Protein AF-A0A8T3ND14-F1 (afdb_monomer)

Mean predicted aligned error: 13.84 Å

Solvent-accessible surface area (backbone atoms only — not comparable to full-atom values): 7786 Å² total; per-residue (Å²): 131,86,72,53,65,70,57,49,50,49,55,52,54,54,51,25,57,76,66,66,59,69,59,64,81,41,97,80,26,60,64,58,50,44,57,54,48,44,54,46,32,64,72,70,47,89,50,68,65,59,41,55,49,40,53,53,40,44,63,54,47,54,65,45,91,76,46,54,72,75,54,36,52,51,35,52,49,52,42,50,48,60,64,49,51,78,71,48,80,89,78,80,77,88,78,84,80,80,83,81,83,81,83,86,84,80,89,80,90,81,90,79,89,85,88,82,87,89,82,134

Sequence (120 aa):
MADSPIENARKILAAERRQGCQDRVVVGGLDKFLVNWRGRVAAEAEDPAALVLAERVVATLEDYAEAPPDDRGRRLDEALAMLDETRVPVGGAASARAPVGAASASVGAGLVSTRGRVGT

Nearest PDB structures (foldseek):
  6ps7-assembly1_A  TM=4.908E-01  e=6.469E+00  Homo sapiens
  4u9e-assembly1_A  TM=5.073E-01  e=8.951E+00  Escherichia coli
  6aqf-assembly1_A  TM=4.989E-01  e=8.033E+00  Homo sapiens
  4hgm-assembly1_B  TM=3.945E-01  e=6.469E+00  Homo sapiens

Secondary structure (DSSP, 8-state):
-PPPHHHHHHHHHHHHHHTTS-S-SSTT-HHHHHHHHHHHHHHH---HHHHHHHHHHHHHTTTTTTS-HHHHHHHHHHHHHHHHHTTS------------PPP-----------------

Structure (mmCIF, N/CA/C/O backbone):
data_AF-A0A8T3ND14-F1
#
_entry.id   AF-A0A8T3ND14-F1
#
loop_
_atom_site.group_PDB
_atom_site.id
_atom_site.type_symbol
_atom_site.label_atom_id
_atom_site.label_alt_id
_atom_site.label_comp_id
_atom_site.label_asym_id
_atom_site.label_entity_id
_atom_site.label_seq_id
_atom_site.pdbx_PDB_ins_code
_atom_site.Cartn_x
_atom_site.Cartn_y
_atom_site.Cartn_z
_atom_site.occupancy
_atom_site.B_iso_or_equiv
_atom_site.auth_seq_id
_atom_site.auth_comp_id
_atom_site.auth_asym_id
_atom_site.auth_atom_id
_atom_site.pdbx_PDB_model_num
ATOM 1 N N . MET A 1 1 ? 21.499 -9.568 5.268 1.00 41.22 1 MET A N 1
ATOM 2 C CA . MET A 1 1 ? 20.785 -9.758 3.991 1.00 41.22 1 MET A CA 1
ATOM 3 C C . MET A 1 1 ? 19.818 -8.600 3.884 1.00 41.22 1 MET A C 1
ATOM 5 O O . MET A 1 1 ? 19.093 -8.385 4.846 1.00 41.22 1 MET A O 1
ATOM 9 N N . ALA A 1 2 ? 19.920 -7.772 2.846 1.00 58.22 2 ALA A N 1
ATOM 10 C CA . ALA A 1 2 ? 18.957 -6.695 2.651 1.00 58.22 2 ALA A CA 1
ATOM 11 C C . ALA A 1 2 ? 17.631 -7.346 2.243 1.00 58.22 2 ALA A C 1
ATOM 13 O O . ALA A 1 2 ? 17.604 -8.086 1.264 1.00 58.22 2 ALA A O 1
ATOM 14 N N . ASP A 1 3 ? 16.580 -7.154 3.038 1.00 71.56 3 ASP A N 1
ATOM 15 C CA . ASP A 1 3 ? 15.231 -7.558 2.649 1.00 71.56 3 ASP A CA 1
ATOM 16 C C . ASP A 1 3 ? 14.855 -6.845 1.348 1.00 71.56 3 ASP A C 1
ATOM 18 O O . ASP A 1 3 ? 15.046 -5.630 1.229 1.00 71.56 3 ASP A O 1
ATOM 22 N N . SER A 1 4 ? 14.294 -7.590 0.395 1.00 85.00 4 SER A N 1
ATOM 23 C CA . SER A 1 4 ? 13.751 -6.997 -0.828 1.00 85.00 4 SER A CA 1
ATOM 24 C C . SER A 1 4 ? 12.691 -5.952 -0.462 1.00 85.00 4 SER A C 1
ATOM 26 O O . SER A 1 4 ? 11.974 -6.134 0.532 1.00 85.00 4 SER A O 1
ATOM 28 N N . PRO A 1 5 ? 12.510 -4.879 -1.254 1.00 85.62 5 PRO A N 1
ATOM 29 C CA . PRO A 1 5 ? 11.518 -3.855 -0.938 1.00 85.62 5 PRO A CA 1
ATOM 30 C C . PRO A 1 5 ? 10.119 -4.463 -0.735 1.00 85.62 5 PRO A C 1
ATOM 32 O O . PRO A 1 5 ? 9.411 -4.062 0.188 1.00 85.62 5 PRO A O 1
ATOM 35 N N . ILE A 1 6 ? 9.751 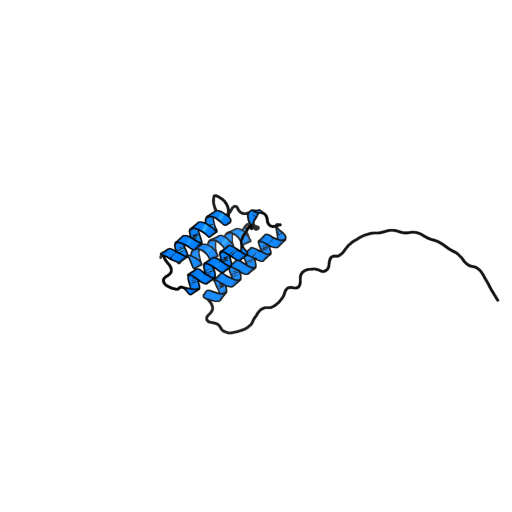-5.490 -1.508 1.00 86.44 6 ILE A N 1
ATOM 36 C CA . ILE A 1 6 ? 8.488 -6.237 -1.369 1.00 86.44 6 ILE A CA 1
ATOM 37 C C . ILE A 1 6 ? 8.357 -6.927 0.003 1.00 86.44 6 ILE A C 1
ATOM 39 O O . ILE A 1 6 ? 7.326 -6.799 0.667 1.00 86.44 6 ILE A O 1
ATOM 43 N N . GLU A 1 7 ? 9.403 -7.614 0.471 1.00 85.50 7 GLU A N 1
ATO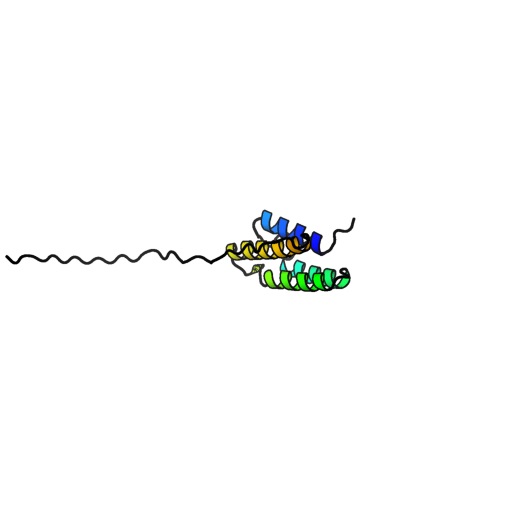M 44 C CA . GLU A 1 7 ? 9.395 -8.278 1.783 1.00 85.50 7 GLU A CA 1
ATOM 45 C C . GLU A 1 7 ? 9.300 -7.273 2.932 1.00 85.50 7 GLU A C 1
ATOM 47 O O . GLU A 1 7 ? 8.581 -7.501 3.910 1.00 85.50 7 GLU A O 1
ATOM 52 N N . ASN A 1 8 ? 9.973 -6.129 2.796 1.00 87.06 8 ASN A N 1
ATOM 53 C CA . ASN A 1 8 ? 9.907 -5.064 3.786 1.00 87.06 8 ASN A CA 1
ATOM 54 C C . ASN A 1 8 ? 8.480 -4.500 3.927 1.00 87.06 8 ASN A C 1
ATOM 56 O O . ASN A 1 8 ? 7.967 -4.396 5.043 1.00 87.06 8 ASN A O 1
ATOM 60 N N . ALA A 1 9 ? 7.798 -4.209 2.810 1.00 86.50 9 ALA A N 1
ATOM 61 C CA . ALA A 1 9 ? 6.402 -3.766 2.854 1.00 86.50 9 ALA A CA 1
ATOM 62 C C . ALA A 1 9 ? 5.491 -4.796 3.513 1.00 86.50 9 ALA A C 1
ATOM 64 O O . ALA A 1 9 ? 4.716 -4.444 4.399 1.00 86.50 9 ALA A O 1
ATOM 65 N N . ARG A 1 10 ? 5.641 -6.079 3.179 1.00 87.44 10 ARG A N 1
ATOM 66 C CA . ARG A 1 10 ? 4.869 -7.146 3.821 1.00 87.44 10 ARG A CA 1
ATOM 67 C C . ARG A 1 10 ? 5.026 -7.139 5.344 1.00 87.44 10 ARG A C 1
ATOM 69 O O . ARG A 1 10 ? 4.029 -7.244 6.057 1.00 87.44 10 ARG A O 1
ATOM 76 N N . LYS A 1 11 ? 6.258 -7.025 5.851 1.00 86.81 11 LYS A N 1
ATOM 77 C CA . LYS A 1 11 ? 6.529 -6.999 7.300 1.00 86.81 11 LYS A CA 1
ATOM 78 C C . LYS A 1 11 ? 5.829 -5.821 7.978 1.00 86.81 11 LYS A C 1
ATOM 80 O O . LYS A 1 11 ? 5.213 -6.006 9.028 1.00 86.81 11 LYS A O 1
ATOM 85 N N . ILE A 1 12 ? 5.881 -4.643 7.360 1.00 86.56 12 ILE A N 1
ATOM 86 C CA . ILE A 1 12 ? 5.264 -3.419 7.886 1.00 86.56 12 ILE A CA 1
ATOM 87 C C . ILE A 1 12 ? 3.734 -3.522 7.865 1.00 86.56 12 ILE A C 1
ATOM 89 O O . ILE A 1 12 ? 3.101 -3.316 8.901 1.00 86.56 12 ILE A O 1
ATOM 93 N N . LEU A 1 13 ? 3.136 -3.932 6.741 1.00 85.75 13 LEU A N 1
ATOM 94 C CA . LEU A 1 13 ? 1.682 -4.103 6.624 1.00 85.75 13 LEU A CA 1
ATOM 95 C C . LEU A 1 13 ? 1.149 -5.172 7.592 1.00 85.75 13 LEU A 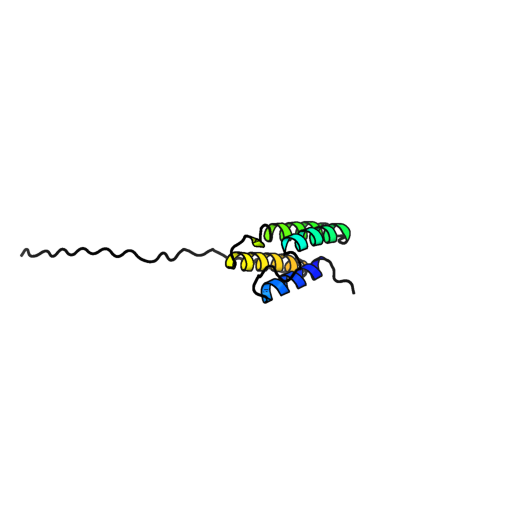C 1
ATOM 97 O O . LEU A 1 13 ? 0.114 -4.982 8.231 1.00 85.75 13 LEU A O 1
ATOM 101 N N . ALA A 1 14 ? 1.883 -6.274 7.775 1.00 85.19 14 ALA A N 1
ATOM 102 C CA . ALA A 1 14 ? 1.521 -7.306 8.743 1.00 85.19 14 ALA A CA 1
ATOM 103 C C . ALA A 1 14 ? 1.590 -6.787 10.190 1.00 85.19 14 ALA A C 1
ATOM 105 O O . ALA A 1 14 ? 0.742 -7.133 11.017 1.00 85.19 14 ALA A O 1
ATOM 106 N N . ALA A 1 15 ? 2.575 -5.944 10.507 1.00 84.44 15 ALA A N 1
ATOM 107 C CA . ALA A 1 15 ? 2.681 -5.312 11.817 1.00 84.44 15 ALA A CA 1
ATOM 108 C C . ALA A 1 15 ? 1.543 -4.306 12.072 1.00 84.44 15 ALA A C 1
ATOM 110 O O . ALA A 1 15 ? 1.022 -4.274 13.188 1.00 84.44 15 ALA A O 1
ATOM 111 N N . GLU A 1 16 ? 1.120 -3.540 11.063 1.00 83.75 16 GLU A N 1
ATOM 112 C CA . GLU A 1 16 ? -0.028 -2.615 11.131 1.00 83.75 16 GLU A CA 1
ATOM 113 C C . GLU A 1 16 ? -1.339 -3.371 11.374 1.00 83.75 16 GLU A C 1
ATOM 115 O O . GLU A 1 16 ? -2.100 -3.038 12.288 1.00 83.75 16 GLU A O 1
ATOM 120 N N . ARG A 1 17 ? -1.554 -4.477 10.652 1.00 80.38 17 ARG A N 1
ATOM 121 C CA . ARG A 1 17 ? -2.713 -5.356 10.860 1.00 80.38 17 ARG A CA 1
ATOM 122 C C . ARG A 1 17 ? -2.763 -5.909 12.287 1.00 80.38 17 ARG A C 1
ATOM 124 O O . ARG A 1 17 ? -3.819 -5.878 12.917 1.00 80.38 17 ARG A O 1
ATOM 131 N N . ARG A 1 18 ? -1.629 -6.378 12.824 1.00 80.12 18 ARG A N 1
ATOM 132 C CA . ARG A 1 18 ? -1.542 -6.918 14.199 1.00 80.12 18 ARG A CA 1
ATOM 133 C C . ARG A 1 18 ? -1.755 -5.859 15.278 1.00 80.12 18 ARG A C 1
ATOM 135 O O . ARG A 1 18 ? -2.215 -6.200 16.361 1.00 80.12 18 ARG A O 1
ATOM 142 N N . GLN A 1 19 ? -1.438 -4.600 14.992 1.00 77.50 19 GLN A N 1
ATOM 143 C CA . GLN A 1 19 ? -1.619 -3.483 15.923 1.00 77.50 19 GLN A CA 1
ATOM 144 C C . GLN A 1 19 ? -3.015 -2.854 15.838 1.00 77.50 19 GLN A C 1
ATOM 146 O O . GLN A 1 19 ? -3.297 -1.901 16.558 1.00 77.50 19 GLN A O 1
ATOM 151 N N . GLY A 1 20 ? -3.915 -3.406 15.021 1.00 75.38 20 GLY A N 1
ATOM 152 C CA . GLY A 1 20 ? -5.299 -2.947 14.939 1.00 75.38 20 GLY A CA 1
ATOM 153 C C . GLY A 1 20 ? -5.515 -1.810 13.946 1.00 75.38 20 GLY A C 1
ATOM 154 O O . GLY A 1 20 ? -6.436 -1.025 14.140 1.00 75.38 20 GLY A O 1
ATOM 155 N N . CYS A 1 21 ? -4.705 -1.732 12.881 1.00 74.19 21 CYS A N 1
ATOM 156 C CA . CYS A 1 21 ? -4.945 -0.824 11.752 1.00 74.19 21 CYS A CA 1
ATOM 157 C C . CYS A 1 21 ? -4.911 0.667 12.154 1.00 74.19 21 CYS A C 1
ATOM 159 O O . CYS A 1 21 ? -5.717 1.471 11.683 1.00 74.19 21 CYS A O 1
ATOM 161 N N . GLN A 1 22 ? -3.996 1.030 13.059 1.00 65.81 22 GLN A N 1
ATOM 162 C CA . GLN A 1 22 ? -3.977 2.340 13.721 1.00 65.81 22 GLN A CA 1
ATOM 163 C C . GLN A 1 22 ? -3.317 3.456 12.901 1.00 65.81 22 GLN A C 1
ATOM 165 O O . GLN A 1 22 ? -3.377 4.603 13.339 1.00 65.81 22 GLN A O 1
ATOM 170 N N . ASP A 1 23 ? -2.700 3.141 11.756 1.00 63.62 23 ASP A N 1
ATOM 171 C CA . ASP A 1 23 ? -1.916 4.095 10.949 1.00 63.62 23 ASP A CA 1
ATOM 172 C C . ASP A 1 23 ? -0.748 4.696 11.756 1.00 63.62 23 ASP A C 1
ATOM 174 O O . ASP A 1 23 ? -0.406 5.874 11.676 1.00 63.62 23 ASP A O 1
ATOM 178 N N . ARG A 1 24 ? -0.162 3.876 12.633 1.00 64.31 24 ARG A N 1
ATOM 179 C CA . ARG A 1 24 ? 0.866 4.312 13.595 1.00 64.31 24 ARG A CA 1
ATOM 180 C C . ARG A 1 24 ? 2.145 3.500 13.532 1.00 64.31 24 ARG A C 1
ATOM 182 O O . ARG A 1 24 ? 3.109 3.850 14.211 1.00 64.31 24 ARG A O 1
ATOM 189 N N . VAL A 1 25 ? 2.177 2.432 12.737 1.00 59.47 25 VAL A N 1
ATOM 190 C CA . VAL A 1 25 ? 3.361 1.565 12.651 1.00 59.47 25 VAL A CA 1
ATOM 191 C C . VAL A 1 25 ? 4.511 2.250 11.931 1.00 59.47 25 VAL A C 1
ATOM 193 O O . VAL A 1 25 ? 5.670 1.926 12.183 1.00 59.47 25 VAL A O 1
ATOM 196 N N . VAL A 1 26 ? 4.207 3.243 11.094 1.00 59.16 26 VAL A N 1
ATOM 197 C CA . VAL A 1 26 ? 5.202 4.037 10.379 1.00 59.16 26 VAL A CA 1
ATOM 198 C C . VAL A 1 26 ? 5.117 5.498 10.808 1.00 59.16 26 VAL A C 1
ATOM 200 O O . VAL A 1 26 ? 4.041 6.093 10.857 1.00 59.16 26 VAL A O 1
ATOM 203 N N . VAL A 1 27 ? 6.269 6.089 11.135 1.00 53.44 27 VAL A N 1
ATOM 204 C CA . VAL A 1 27 ? 6.377 7.499 11.537 1.00 53.44 27 VAL A CA 1
ATOM 205 C C . VAL A 1 27 ? 5.937 8.382 10.362 1.00 53.44 27 VAL A C 1
ATOM 207 O O . VAL A 1 27 ? 6.685 8.554 9.404 1.00 53.44 27 VAL A O 1
ATOM 210 N N . GLY A 1 28 ? 4.719 8.931 10.433 1.00 62.22 28 GLY A N 1
ATOM 211 C CA . GLY A 1 28 ? 4.137 9.789 9.391 1.00 62.22 28 GLY A CA 1
ATOM 212 C C . GLY A 1 28 ? 2.988 9.182 8.577 1.00 62.22 28 GLY A C 1
ATOM 213 O O . GLY A 1 28 ? 2.543 9.852 7.646 1.00 62.22 28 GLY A O 1
ATOM 214 N N . GLY A 1 29 ? 2.510 7.983 8.932 1.00 75.81 29 GLY A N 1
ATOM 215 C CA . GLY A 1 29 ? 1.346 7.329 8.320 1.00 75.81 29 GLY A CA 1
ATOM 216 C C . GLY A 1 29 ? 1.695 6.381 7.169 1.00 75.81 29 GLY A C 1
ATOM 217 O O . GLY A 1 29 ? 2.807 6.404 6.625 1.00 75.81 29 GLY A O 1
ATOM 218 N N . LEU A 1 30 ? 0.738 5.525 6.806 1.00 80.81 30 LEU A N 1
ATOM 219 C CA . LEU A 1 30 ? 0.911 4.492 5.785 1.00 80.81 30 LEU A CA 1
ATOM 220 C C . LEU A 1 30 ? 1.070 5.081 4.376 1.00 80.81 30 LEU A C 1
ATOM 222 O O . LEU A 1 30 ? 1.835 4.553 3.575 1.00 80.81 30 LEU A O 1
ATOM 226 N N . ASP A 1 31 ? 0.430 6.217 4.103 1.00 80.75 31 ASP A N 1
ATOM 227 C CA . ASP A 1 31 ? 0.521 6.935 2.826 1.00 80.75 31 ASP A CA 1
ATOM 228 C C . ASP A 1 31 ? 1.973 7.305 2.465 1.00 80.75 31 ASP A C 1
ATOM 230 O O . ASP A 1 31 ? 2.512 6.889 1.435 1.00 80.75 31 ASP A O 1
ATOM 234 N N . LYS A 1 32 ? 2.675 7.990 3.378 1.00 83.25 32 LYS A N 1
ATOM 235 C CA . LYS A 1 32 ? 4.077 8.380 3.161 1.00 83.25 32 LYS A CA 1
ATOM 236 C C . LYS A 1 32 ? 4.993 7.180 2.991 1.00 83.25 32 LYS A C 1
ATOM 238 O O . LYS A 1 32 ? 5.945 7.226 2.206 1.00 83.25 32 LYS A O 1
ATOM 243 N N . PHE A 1 33 ? 4.718 6.111 3.735 1.00 86.56 33 PHE A N 1
ATOM 244 C CA . PHE A 1 33 ? 5.437 4.859 3.579 1.00 86.56 33 PHE A CA 1
ATOM 245 C C . PHE A 1 33 ? 5.264 4.293 2.165 1.00 86.56 33 PHE A C 1
ATOM 247 O O . PHE A 1 33 ? 6.266 3.963 1.532 1.00 86.56 33 PHE A O 1
ATOM 254 N N . LEU A 1 34 ? 4.029 4.230 1.661 1.00 87.38 34 LEU A N 1
ATOM 255 C CA . LEU A 1 34 ? 3.688 3.678 0.349 1.00 87.38 34 LEU A CA 1
ATOM 256 C C . LEU A 1 34 ? 4.321 4.465 -0.802 1.00 87.38 34 LEU A C 1
ATOM 258 O O . LEU A 1 34 ? 4.899 3.856 -1.705 1.00 87.38 34 LEU A O 1
ATOM 262 N N . VAL A 1 35 ? 4.302 5.801 -0.739 1.00 87.00 35 VAL A N 1
ATOM 263 C CA . VAL A 1 35 ? 4.950 6.668 -1.740 1.00 87.00 35 VAL A CA 1
ATOM 264 C C . VAL A 1 35 ? 6.455 6.397 -1.808 1.00 87.00 35 VAL A C 1
ATOM 266 O O . VAL A 1 35 ? 7.007 6.157 -2.885 1.00 87.00 35 VAL A O 1
ATOM 269 N N . ASN A 1 36 ? 7.125 6.381 -0.652 1.00 88.44 36 ASN A N 1
ATOM 270 C CA . ASN A 1 36 ? 8.558 6.110 -0.589 1.00 88.44 36 ASN A CA 1
ATOM 271 C C . ASN A 1 36 ? 8.886 4.669 -1.013 1.00 88.44 36 ASN A C 1
ATOM 273 O O . ASN A 1 36 ? 9.854 4.428 -1.733 1.00 88.44 36 ASN A O 1
ATOM 277 N N . TRP A 1 37 ? 8.072 3.704 -0.587 1.00 90.81 37 TRP A N 1
ATOM 278 C CA . TRP A 1 37 ? 8.244 2.296 -0.919 1.00 90.81 37 TRP A CA 1
ATOM 279 C C . TRP A 1 37 ? 8.119 2.038 -2.421 1.00 90.81 37 TRP A C 1
ATOM 281 O O . TRP A 1 37 ? 8.997 1.391 -2.989 1.00 90.81 37 TRP A O 1
ATOM 291 N N . ARG A 1 38 ? 7.107 2.607 -3.085 1.00 90.62 38 ARG A N 1
ATOM 292 C CA . ARG A 1 38 ? 6.953 2.524 -4.544 1.00 90.62 38 ARG A CA 1
ATOM 293 C C . ARG A 1 38 ? 8.190 3.052 -5.270 1.00 90.62 38 ARG A C 1
ATOM 295 O O . ARG A 1 38 ? 8.666 2.410 -6.203 1.00 90.62 38 ARG A O 1
ATOM 302 N N . GLY A 1 39 ? 8.731 4.189 -4.826 1.00 88.56 39 GLY A N 1
ATOM 303 C CA . GLY A 1 39 ? 9.964 4.751 -5.384 1.00 88.56 39 GLY A CA 1
ATOM 304 C C . GLY A 1 39 ? 11.160 3.804 -5.245 1.00 88.56 39 GLY A C 1
ATOM 305 O O . GLY A 1 39 ? 11.935 3.645 -6.184 1.00 88.56 39 GLY A O 1
ATOM 306 N N . ARG A 1 40 ? 11.271 3.110 -4.106 1.00 88.12 40 ARG A N 1
ATOM 307 C CA . ARG A 1 40 ? 12.307 2.088 -3.895 1.00 88.12 40 ARG A CA 1
ATOM 308 C C . ARG A 1 40 ? 12.102 0.853 -4.758 1.00 88.12 40 ARG A C 1
ATOM 310 O O . ARG A 1 40 ? 13.075 0.357 -5.302 1.00 88.12 40 ARG A O 1
ATOM 317 N N . VAL A 1 41 ? 10.868 0.379 -4.935 1.00 88.62 41 VAL A N 1
ATOM 318 C CA . VAL A 1 41 ? 10.586 -0.729 -5.862 1.00 88.62 41 VAL A CA 1
ATOM 319 C C . VAL A 1 41 ? 10.997 -0.341 -7.282 1.00 88.62 41 VAL A C 1
ATOM 321 O O . VAL A 1 41 ? 11.692 -1.108 -7.926 1.00 88.62 41 VAL A O 1
ATOM 324 N N . ALA A 1 42 ? 10.666 0.865 -7.745 1.00 87.31 42 ALA A N 1
ATOM 325 C CA . ALA A 1 42 ? 11.066 1.328 -9.076 1.00 87.31 42 ALA A CA 1
ATOM 326 C C . ALA A 1 42 ? 12.592 1.452 -9.259 1.00 87.31 42 ALA A C 1
ATOM 328 O O . ALA A 1 42 ? 13.083 1.319 -10.376 1.00 87.31 42 ALA A O 1
ATOM 329 N N . ALA A 1 43 ? 13.331 1.741 -8.183 1.00 87.00 43 ALA A N 1
ATOM 330 C CA . ALA A 1 43 ? 14.782 1.916 -8.221 1.00 87.00 43 ALA A CA 1
ATOM 331 C C . ALA A 1 43 ? 15.566 0.609 -8.013 1.00 87.00 43 ALA A C 1
ATOM 333 O O . ALA A 1 43 ? 16.652 0.460 -8.567 1.00 87.00 43 ALA A O 1
ATOM 334 N N . GLU A 1 44 ? 15.050 -0.300 -7.182 1.00 85.81 44 GLU A N 1
ATOM 335 C CA . GLU A 1 44 ? 15.752 -1.511 -6.739 1.00 85.81 44 GLU A CA 1
ATOM 336 C C . GLU A 1 44 ? 15.226 -2.788 -7.415 1.00 85.81 44 GLU A C 1
ATOM 338 O O . GLU A 1 44 ? 15.954 -3.776 -7.477 1.00 85.81 44 GLU A O 1
ATOM 343 N N . ALA A 1 45 ? 13.982 -2.812 -7.911 1.00 81.00 45 ALA A N 1
ATOM 344 C CA . ALA A 1 45 ? 13.436 -3.992 -8.574 1.00 81.00 45 ALA A CA 1
ATOM 345 C C . ALA A 1 45 ? 13.810 -4.013 -10.060 1.00 81.00 45 ALA A C 1
ATOM 347 O O . ALA A 1 45 ? 13.457 -3.119 -10.82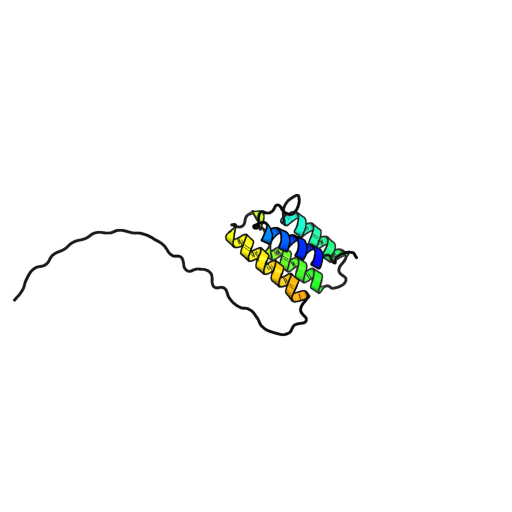5 1.00 81.00 45 ALA A O 1
ATOM 348 N N . GLU A 1 46 ? 14.480 -5.085 -10.472 1.00 78.88 46 GLU A N 1
ATOM 349 C CA . GLU A 1 46 ? 14.779 -5.364 -11.882 1.00 78.88 46 GLU A CA 1
ATOM 350 C C . GLU A 1 46 ? 13.545 -5.882 -12.640 1.00 78.88 46 GLU A C 1
ATOM 352 O O . GLU A 1 46 ? 13.475 -5.801 -13.865 1.00 78.88 46 GLU A O 1
ATOM 357 N N . ASP A 1 47 ? 12.559 -6.406 -11.907 1.00 81.69 47 ASP A N 1
ATOM 358 C CA . ASP A 1 47 ? 11.351 -6.995 -12.469 1.00 81.69 47 ASP A CA 1
ATOM 359 C C . ASP A 1 47 ? 10.222 -5.951 -12.625 1.00 81.69 47 ASP A C 1
ATOM 361 O O . ASP A 1 47 ? 9.783 -5.349 -11.638 1.00 81.69 47 ASP A O 1
ATOM 365 N N . PRO A 1 48 ? 9.691 -5.742 -13.843 1.00 82.88 48 PRO A N 1
ATOM 366 C CA . PRO A 1 48 ? 8.615 -4.783 -14.073 1.00 82.88 48 PRO A CA 1
ATOM 367 C C . PRO A 1 48 ? 7.280 -5.215 -13.447 1.00 82.88 48 PRO A C 1
ATOM 369 O O . PRO A 1 48 ? 6.446 -4.355 -13.154 1.00 82.88 48 PRO A O 1
ATOM 372 N N . ALA A 1 49 ? 7.056 -6.512 -13.200 1.00 86.00 49 ALA A N 1
ATOM 373 C CA . ALA A 1 49 ? 5.847 -6.972 -12.519 1.00 86.00 49 ALA A CA 1
ATOM 374 C C . ALA A 1 49 ? 5.859 -6.595 -11.027 1.00 86.00 49 ALA A C 1
ATOM 376 O O . ALA A 1 49 ? 4.795 -6.330 -10.464 1.00 86.00 49 ALA A O 1
ATOM 377 N N . ALA A 1 50 ? 7.036 -6.461 -10.406 1.00 85.94 50 ALA A N 1
ATOM 378 C CA . ALA A 1 50 ? 7.169 -5.919 -9.054 1.00 85.94 50 ALA A CA 1
ATOM 379 C C . ALA A 1 50 ? 6.695 -4.457 -8.966 1.00 85.94 50 ALA A C 1
ATOM 381 O O . ALA A 1 50 ? 6.026 -4.088 -7.998 1.00 85.94 50 ALA A O 1
ATOM 382 N N . LEU A 1 51 ? 6.974 -3.635 -9.986 1.00 88.50 51 LEU A N 1
ATOM 383 C CA . LEU A 1 51 ? 6.479 -2.256 -10.039 1.00 88.50 51 LEU A CA 1
ATOM 384 C C . LEU A 1 51 ? 4.953 -2.210 -10.201 1.00 88.50 51 LEU A C 1
ATOM 386 O O . LEU A 1 51 ? 4.288 -1.468 -9.482 1.00 88.50 51 LEU A O 1
ATOM 390 N N . VAL A 1 52 ? 4.392 -3.049 -11.079 1.00 89.56 52 VAL A N 1
ATOM 391 C CA . VAL A 1 52 ? 2.932 -3.168 -11.255 1.00 89.56 52 VAL A CA 1
ATOM 392 C C . VAL A 1 52 ? 2.255 -3.627 -9.961 1.00 89.56 52 VAL A C 1
ATOM 394 O O . VAL A 1 52 ? 1.216 -3.089 -9.577 1.00 89.56 52 VAL A O 1
ATOM 397 N N . LEU A 1 53 ? 2.846 -4.594 -9.254 1.00 88.69 53 LEU A N 1
ATOM 398 C CA . LEU A 1 53 ? 2.361 -5.026 -7.945 1.00 88.69 53 LEU A CA 1
ATOM 399 C C . LEU A 1 53 ? 2.378 -3.870 -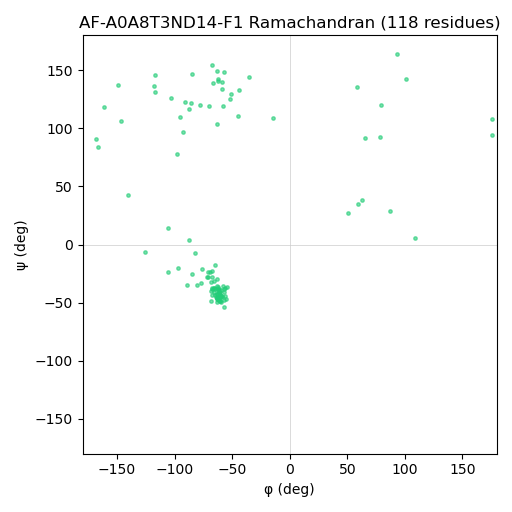6.941 1.00 88.69 53 LEU A C 1
ATOM 401 O O . LEU A 1 53 ? 1.396 -3.666 -6.229 1.00 88.69 53 LEU A O 1
ATOM 405 N N . ALA A 1 54 ? 3.468 -3.102 -6.903 1.00 88.56 54 ALA A N 1
ATOM 406 C CA . ALA A 1 54 ? 3.583 -1.962 -6.009 1.00 88.56 54 ALA A CA 1
ATOM 407 C C . ALA A 1 54 ? 2.507 -0.907 -6.286 1.00 88.56 54 ALA A C 1
ATOM 409 O O . ALA A 1 54 ? 1.873 -0.439 -5.344 1.00 88.56 54 ALA A O 1
ATOM 410 N N . GLU A 1 55 ? 2.231 -0.585 -7.552 1.00 89.94 55 GLU A N 1
ATOM 411 C CA . GLU A 1 55 ? 1.142 0.334 -7.903 1.00 89.94 55 GLU A CA 1
ATOM 412 C C . GLU A 1 55 ? -0.229 -0.179 -7.454 1.00 89.94 55 GLU A C 1
ATOM 414 O O . GLU A 1 55 ? -1.016 0.588 -6.899 1.00 89.94 55 GLU A O 1
ATOM 419 N N . ARG A 1 56 ? -0.503 -1.479 -7.617 1.00 90.69 56 ARG A N 1
ATOM 420 C CA . ARG A 1 56 ? -1.762 -2.085 -7.153 1.00 90.69 56 ARG A CA 1
ATOM 421 C C . ARG A 1 56 ? -1.916 -2.010 -5.635 1.00 90.69 56 ARG A C 1
ATOM 423 O O . ARG A 1 56 ? -2.997 -1.683 -5.149 1.00 90.69 56 ARG A O 1
ATOM 430 N N . VAL A 1 57 ? -0.845 -2.284 -4.889 1.00 89.12 57 VAL A N 1
ATOM 431 C CA . VAL A 1 57 ? -0.842 -2.203 -3.419 1.00 89.12 57 VAL A CA 1
ATOM 432 C C . VAL A 1 57 ? -1.058 -0.764 -2.950 1.00 89.12 57 VAL A C 1
ATOM 434 O O . VAL A 1 57 ? -1.860 -0.541 -2.046 1.00 89.12 57 VAL A O 1
ATOM 437 N N . VAL A 1 58 ? -0.395 0.209 -3.585 1.00 90.00 58 VAL A N 1
ATOM 438 C CA . VAL A 1 58 ? -0.581 1.640 -3.290 1.00 90.00 58 VAL A CA 1
ATOM 439 C C . VAL A 1 58 ? -2.032 2.052 -3.537 1.00 90.00 58 VAL A C 1
ATOM 441 O O . VAL A 1 58 ? -2.643 2.622 -2.645 1.00 90.00 58 VAL A O 1
ATOM 444 N N . ALA A 1 59 ? -2.610 1.692 -4.686 1.00 88.81 59 ALA A N 1
ATOM 445 C CA . ALA A 1 59 ? -4.000 2.018 -5.012 1.00 88.81 59 ALA A CA 1
ATOM 446 C C . ALA A 1 59 ? -5.010 1.370 -4.045 1.00 88.81 59 ALA A C 1
ATOM 448 O O . ALA A 1 59 ? -6.016 1.972 -3.688 1.00 88.81 59 ALA A O 1
ATOM 449 N N . THR A 1 60 ? -4.734 0.149 -3.576 1.00 88.56 60 THR A N 1
ATOM 450 C CA . THR A 1 60 ? -5.594 -0.558 -2.603 1.00 88.56 60 THR A CA 1
ATOM 451 C C . THR A 1 60 ? -5.620 0.144 -1.242 1.00 88.56 60 THR A C 1
ATOM 453 O O . THR A 1 60 ? -6.615 0.091 -0.519 1.00 88.56 60 THR A O 1
ATOM 456 N N . LEU A 1 61 ? -4.514 0.796 -0.882 1.00 86.75 61 LEU A N 1
ATOM 457 C CA . LEU A 1 61 ? -4.325 1.490 0.390 1.00 86.75 61 LEU A CA 1
ATOM 458 C C . LEU A 1 61 ? -4.398 3.019 0.238 1.00 86.75 61 LEU A C 1
ATOM 460 O O . LEU A 1 61 ? -4.024 3.743 1.161 1.00 86.75 61 LEU A O 1
ATOM 464 N N . GLU A 1 62 ? -4.900 3.512 -0.893 1.00 85.12 62 GLU A N 1
ATOM 465 C CA . GLU A 1 62 ? -5.172 4.933 -1.097 1.00 85.12 62 GLU A CA 1
ATOM 466 C C . GLU A 1 62 ? -6.228 5.410 -0.087 1.00 85.12 62 GLU A C 1
ATOM 468 O O . GLU A 1 62 ? -7.140 4.658 0.280 1.00 85.12 62 GLU A O 1
ATOM 473 N N . ASP A 1 63 ? -6.049 6.625 0.439 1.00 82.81 63 ASP A N 1
ATOM 474 C CA . ASP A 1 63 ? -6.896 7.233 1.477 1.00 82.81 63 ASP A CA 1
ATOM 475 C C . ASP A 1 63 ? -7.125 6.337 2.714 1.00 82.81 63 ASP A C 1
ATOM 477 O O . ASP A 1 63 ? -8.134 6.434 3.421 1.00 82.81 63 ASP A O 1
ATOM 481 N N . TYR A 1 64 ? -6.180 5.436 3.012 1.00 80.94 64 TYR A N 1
ATOM 482 C CA . TYR A 1 64 ? -6.296 4.476 4.112 1.00 80.94 64 TYR A CA 1
ATOM 483 C C . TYR A 1 64 ? -6.537 5.151 5.473 1.00 80.94 64 TYR A C 1
ATOM 485 O O . TYR A 1 64 ? -7.324 4.662 6.287 1.00 80.94 64 TYR A O 1
ATOM 493 N N . ALA A 1 65 ? -5.901 6.302 5.709 1.00 77.88 65 ALA A N 1
ATOM 494 C CA . ALA A 1 65 ? -6.065 7.077 6.936 1.00 77.88 65 ALA A CA 1
ATOM 495 C C . ALA A 1 65 ? -7.472 7.690 7.084 1.00 77.88 65 ALA A C 1
ATOM 497 O O . ALA A 1 65 ? -7.901 7.960 8.209 1.00 77.88 65 ALA A O 1
ATOM 498 N N . GLU A 1 66 ? -8.201 7.869 5.982 1.00 80.88 66 GLU A N 1
ATOM 499 C CA . GLU A 1 66 ? -9.549 8.452 5.941 1.00 80.88 66 GLU A CA 1
ATOM 500 C C . GLU A 1 66 ? -10.646 7.377 5.921 1.00 80.88 66 GLU A C 1
ATOM 5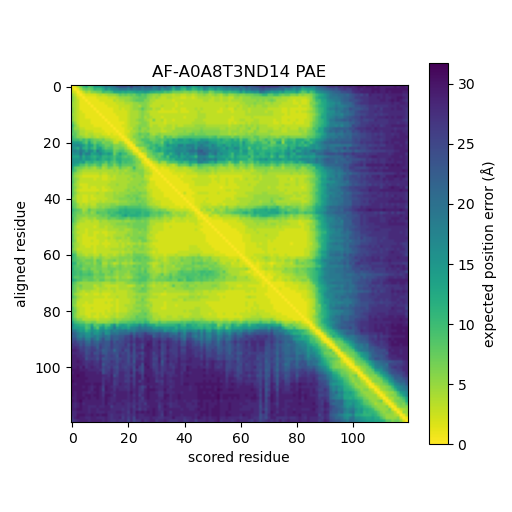02 O O . GLU A 1 66 ? -11.783 7.629 6.323 1.00 80.88 66 GLU A O 1
ATOM 507 N N . ALA A 1 67 ? -10.303 6.145 5.533 1.00 80.44 67 ALA A N 1
ATOM 508 C CA . ALA A 1 67 ? -11.223 5.016 5.540 1.00 80.44 67 AL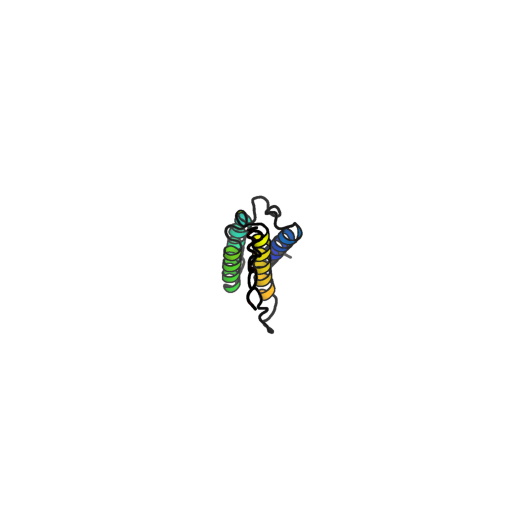A A CA 1
ATOM 509 C C . ALA A 1 67 ? -11.710 4.671 6.968 1.00 80.44 67 ALA A C 1
ATOM 511 O O . ALA A 1 67 ? -10.966 4.841 7.942 1.00 80.44 67 ALA A O 1
ATOM 512 N N . PRO A 1 68 ? -12.935 4.140 7.136 1.00 78.19 68 PRO A N 1
ATOM 513 C CA . PRO A 1 68 ? -13.406 3.637 8.424 1.00 78.19 68 PRO A CA 1
ATOM 514 C C . PRO A 1 68 ? -12.629 2.377 8.855 1.00 78.19 68 PRO A C 1
ATOM 516 O O . PRO A 1 68 ? -12.122 1.643 8.005 1.00 78.19 68 PRO A O 1
ATOM 519 N N . PRO A 1 69 ? -12.533 2.090 10.166 1.00 75.50 69 PRO A N 1
ATOM 520 C CA . PRO A 1 69 ? -11.684 1.021 10.706 1.00 75.50 69 PRO A CA 1
ATOM 521 C C . PRO A 1 69 ? -11.986 -0.377 10.138 1.00 75.50 69 PRO A C 1
ATOM 523 O O . PRO A 1 69 ? -11.053 -1.128 9.851 1.00 75.50 69 PRO A O 1
ATOM 526 N N . ASP A 1 70 ? -13.257 -0.715 9.904 1.00 76.69 70 ASP A N 1
ATOM 527 C CA . ASP A 1 70 ? -13.648 -1.968 9.241 1.00 76.69 70 ASP A CA 1
ATOM 528 C C . ASP A 1 70 ? -13.101 -2.072 7.808 1.00 76.69 70 ASP A C 1
ATOM 530 O O . ASP A 1 70 ? -12.644 -3.132 7.375 1.00 76.69 70 ASP A O 1
ATOM 534 N N . ASP A 1 71 ? -13.092 -0.956 7.076 1.00 82.69 71 ASP A N 1
ATOM 535 C CA . ASP A 1 71 ? -12.617 -0.916 5.694 1.00 82.69 71 ASP A CA 1
ATOM 536 C C . ASP A 1 71 ? -11.084 -0.938 5.626 1.00 82.69 71 ASP A C 1
ATOM 538 O O . ASP A 1 71 ? -10.515 -1.600 4.758 1.00 82.69 71 ASP A O 1
ATOM 542 N N . ARG A 1 72 ? -10.404 -0.330 6.608 1.00 82.81 72 ARG A N 1
ATOM 543 C CA . ARG A 1 72 ? -8.943 -0.419 6.773 1.00 82.81 72 ARG A CA 1
ATOM 544 C C . ARG A 1 72 ? -8.471 -1.860 6.914 1.00 82.81 72 ARG A C 1
ATOM 546 O O . ARG A 1 72 ? -7.541 -2.276 6.224 1.00 82.81 72 ARG A O 1
ATOM 553 N N . GLY A 1 73 ? -9.130 -2.634 7.778 1.00 82.56 73 GLY A N 1
ATOM 554 C CA . GLY A 1 73 ? -8.797 -4.043 7.982 1.00 82.56 73 GLY A CA 1
ATOM 555 C C . GLY A 1 73 ? -8.905 -4.849 6.688 1.00 82.56 73 GLY A C 1
ATOM 556 O O . GLY A 1 73 ? -7.992 -5.612 6.365 1.00 82.56 73 GLY A O 1
ATOM 557 N N . ARG A 1 74 ? -9.981 -4.623 5.922 1.00 86.69 74 ARG A N 1
ATOM 558 C CA . ARG A 1 74 ? -10.213 -5.265 4.621 1.00 86.69 74 ARG A CA 1
ATOM 559 C C . ARG A 1 74 ? -9.147 -4.887 3.590 1.00 86.69 74 ARG A C 1
ATOM 561 O O . ARG A 1 74 ? -8.563 -5.784 2.991 1.00 86.69 74 ARG A O 1
ATOM 568 N N . ARG A 1 75 ? -8.856 -3.592 3.423 1.00 87.88 75 ARG A N 1
ATOM 569 C CA . ARG A 1 75 ? -7.837 -3.105 2.473 1.00 87.88 75 ARG A CA 1
ATOM 570 C C . ARG A 1 75 ? -6.442 -3.640 2.804 1.00 87.88 75 ARG A C 1
ATOM 572 O O . ARG A 1 75 ? -5.711 -4.047 1.907 1.00 87.88 75 ARG A O 1
ATOM 579 N N . LEU A 1 76 ? -6.089 -3.714 4.092 1.00 86.38 76 LEU A N 1
ATOM 580 C CA . LEU A 1 76 ? -4.832 -4.331 4.524 1.00 86.38 76 LEU A CA 1
ATOM 581 C C . LEU A 1 76 ? -4.773 -5.835 4.238 1.00 86.38 76 LEU A C 1
ATOM 583 O O . LEU A 1 76 ? -3.698 -6.330 3.913 1.00 86.38 76 LEU A O 1
ATOM 587 N N . ASP A 1 77 ? -5.887 -6.565 4.379 1.00 87.06 77 ASP A N 1
ATOM 588 C CA . ASP A 1 77 ? -5.935 -7.996 4.029 1.00 87.06 77 ASP A CA 1
ATOM 589 C C . ASP A 1 77 ? -5.653 -8.198 2.545 1.00 87.06 77 ASP A C 1
ATOM 591 O O . ASP A 1 77 ? -4.802 -9.000 2.174 1.00 87.06 77 ASP A O 1
ATOM 595 N N . GLU A 1 78 ? -6.325 -7.403 1.716 1.00 89.62 78 GLU A N 1
ATOM 596 C CA . GLU A 1 78 ? -6.209 -7.469 0.267 1.00 89.62 78 GLU A CA 1
ATOM 597 C C . GLU A 1 78 ? -4.785 -7.128 -0.192 1.00 89.62 78 GLU A C 1
ATOM 599 O O . GLU A 1 78 ? -4.176 -7.889 -0.943 1.00 89.62 78 GLU A O 1
ATOM 604 N N . ALA A 1 79 ? -4.198 -6.053 0.341 1.00 89.31 79 ALA A N 1
ATOM 605 C CA . ALA A 1 79 ? -2.813 -5.684 0.059 1.00 89.31 79 ALA A CA 1
ATOM 606 C C . ALA A 1 79 ? -1.811 -6.774 0.486 1.00 89.31 79 ALA A C 1
ATOM 608 O O . ALA A 1 79 ? -0.859 -7.069 -0.240 1.00 89.31 79 ALA A O 1
ATOM 609 N N . LEU A 1 80 ? -2.022 -7.404 1.648 1.00 88.62 80 LEU A N 1
ATOM 610 C CA . LEU A 1 80 ? -1.184 -8.511 2.116 1.00 88.62 80 LEU A CA 1
ATOM 611 C C . LEU A 1 80 ? -1.330 -9.763 1.245 1.00 88.62 80 LEU A C 1
ATOM 613 O O . LEU A 1 80 ? -0.327 -10.437 1.008 1.00 88.62 80 LEU A O 1
ATOM 617 N N . ALA A 1 81 ? -2.537 -10.059 0.759 1.00 89.25 81 ALA A N 1
ATOM 618 C CA . ALA A 1 81 ? -2.783 -11.171 -0.151 1.00 89.25 81 ALA A CA 1
ATOM 619 C C . ALA A 1 81 ? -2.034 -10.978 -1.478 1.00 89.25 81 ALA A C 1
ATOM 621 O O . ALA A 1 81 ? -1.310 -11.881 -1.892 1.00 89.25 81 ALA A O 1
ATOM 622 N N . MET A 1 82 ? -2.093 -9.778 -2.074 1.00 88.19 82 MET A N 1
ATOM 623 C CA . MET A 1 82 ? -1.353 -9.470 -3.308 1.00 88.19 82 MET A CA 1
ATOM 624 C C . MET A 1 82 ? 0.161 -9.690 -3.145 1.00 88.19 82 MET A C 1
ATOM 626 O O . MET A 1 82 ? 0.810 -10.240 -4.032 1.00 88.19 82 MET A O 1
ATOM 630 N N . LEU A 1 83 ? 0.726 -9.294 -1.997 1.00 86.75 83 LEU A N 1
ATOM 631 C CA . LEU A 1 83 ? 2.150 -9.479 -1.692 1.00 86.75 83 LEU A CA 1
ATOM 632 C C . LEU A 1 83 ? 2.525 -10.949 -1.411 1.00 86.75 83 LEU A C 1
ATOM 634 O O . LEU A 1 83 ? 3.677 -11.337 -1.628 1.00 86.75 83 LEU A O 1
ATOM 638 N N . ASP A 1 84 ? 1.598 -11.775 -0.911 1.00 84.56 84 ASP A N 1
ATOM 639 C CA . ASP A 1 84 ? 1.837 -13.210 -0.692 1.00 84.56 84 ASP A CA 1
ATOM 640 C C . ASP A 1 84 ? 1.696 -14.024 -1.984 1.00 84.56 84 ASP A C 1
ATOM 642 O O . ASP A 1 84 ? 2.498 -14.933 -2.194 1.00 84.56 84 ASP A O 1
ATOM 646 N N . GLU A 1 85 ? 0.779 -13.660 -2.889 1.00 77.69 85 GLU A N 1
ATOM 647 C CA . GLU A 1 85 ? 0.619 -14.321 -4.194 1.00 77.69 85 GLU A CA 1
ATOM 648 C C . GLU A 1 85 ? 1.909 -14.284 -5.025 1.00 77.69 85 GLU A C 1
ATOM 650 O O . GLU A 1 85 ? 2.263 -15.279 -5.650 1.00 77.69 85 GLU A O 1
ATOM 655 N N . THR A 1 86 ? 2.693 -13.204 -4.956 1.00 67.19 86 THR A N 1
ATOM 656 C CA . THR A 1 86 ? 4.010 -13.141 -5.618 1.00 67.19 86 THR A CA 1
ATOM 657 C C . THR A 1 86 ? 5.051 -14.124 -5.083 1.00 67.19 86 THR A C 1
ATOM 659 O O . THR A 1 86 ? 6.043 -14.395 -5.757 1.00 67.19 86 THR A O 1
ATOM 662 N N . ARG A 1 87 ? 4.847 -14.679 -3.885 1.00 61.69 87 ARG A N 1
ATOM 663 C CA . ARG A 1 87 ? 5.698 -15.732 -3.314 1.00 61.69 87 ARG A CA 1
ATOM 664 C C . ARG A 1 87 ? 5.280 -17.124 -3.792 1.00 61.69 87 ARG A C 1
ATOM 666 O O . ARG A 1 87 ? 6.089 -18.052 -3.733 1.00 61.69 87 ARG A O 1
ATOM 673 N N . VAL A 1 88 ? 4.017 -17.298 -4.172 1.00 45.25 88 VAL A N 1
ATOM 674 C CA . VAL A 1 88 ? 3.459 -18.608 -4.496 1.00 45.25 88 VAL A CA 1
ATOM 675 C C . VAL A 1 88 ? 3.556 -18.797 -6.011 1.00 45.25 88 VAL A C 1
ATOM 677 O O . VAL A 1 88 ? 2.829 -18.131 -6.746 1.00 45.25 88 VAL A O 1
ATOM 680 N N . PRO A 1 89 ? 4.422 -19.693 -6.528 1.00 40.53 89 PRO A N 1
ATOM 681 C CA . PRO A 1 89 ? 4.325 -20.085 -7.926 1.00 40.53 89 PRO A CA 1
ATOM 682 C C . PRO A 1 89 ? 2.925 -20.664 -8.139 1.00 40.53 89 PRO A C 1
ATOM 684 O O . PRO A 1 89 ? 2.521 -21.607 -7.459 1.00 40.53 89 PRO A O 1
ATOM 687 N N . VAL A 1 90 ? 2.172 -20.018 -9.025 1.00 41.09 90 VAL A N 1
ATOM 688 C CA . VAL A 1 90 ? 0.742 -20.220 -9.265 1.00 41.09 90 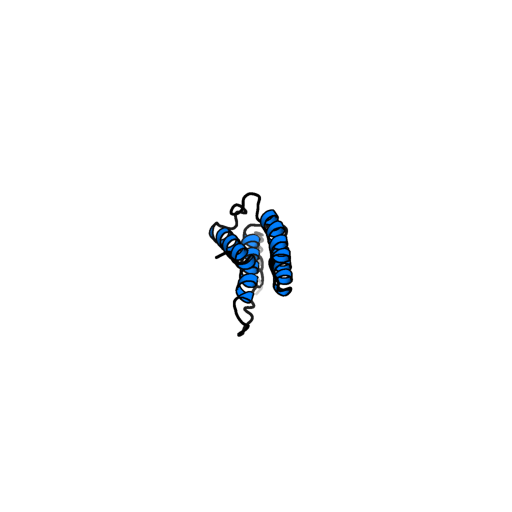VAL A CA 1
ATOM 689 C C . VAL A 1 90 ? 0.398 -21.708 -9.326 1.00 41.09 90 VAL A C 1
ATOM 691 O O . VAL A 1 90 ? 0.766 -22.422 -10.256 1.00 41.09 90 VAL A O 1
ATOM 694 N N . GLY A 1 91 ? -0.324 -22.156 -8.305 1.00 40.72 91 GLY A N 1
ATOM 695 C CA . GLY A 1 91 ? -0.780 -23.527 -8.127 1.00 40.72 91 GLY A CA 1
ATOM 696 C C . GLY A 1 91 ? -2.200 -23.571 -7.578 1.00 40.72 91 GLY A C 1
ATOM 697 O O . GLY A 1 91 ? -2.485 -24.366 -6.695 1.00 40.72 91 GLY A O 1
ATOM 698 N N . GLY A 1 92 ? -3.081 -22.719 -8.107 1.00 36.31 92 GLY A N 1
ATOM 699 C CA . GLY A 1 92 ? -4.524 -22.930 -8.050 1.00 36.31 92 GLY A CA 1
ATOM 700 C C . GLY A 1 92 ? -5.312 -22.154 -6.990 1.00 36.31 92 GLY A C 1
ATOM 701 O O . GLY A 1 92 ? -4.926 -22.033 -5.836 1.00 36.31 92 GLY A O 1
ATOM 702 N N . ALA A 1 93 ? -6.502 -21.759 -7.445 1.00 40.59 93 ALA A N 1
ATOM 703 C CA . ALA A 1 93 ? -7.697 -21.388 -6.695 1.00 40.59 93 ALA A CA 1
ATOM 704 C C . ALA A 1 93 ? -7.740 -19.990 -6.058 1.00 40.59 93 ALA A C 1
ATOM 706 O O . ALA A 1 93 ? -7.450 -19.777 -4.886 1.00 40.59 93 ALA A O 1
ATOM 707 N N . ALA A 1 94 ? -8.305 -19.077 -6.852 1.00 50.44 94 ALA A N 1
ATOM 708 C CA . ALA A 1 94 ? -9.364 -18.168 -6.435 1.00 50.44 94 ALA A CA 1
ATOM 709 C C . ALA A 1 94 ? -10.028 -18.564 -5.103 1.00 50.44 94 ALA A C 1
ATOM 711 O O . ALA A 1 94 ? -10.839 -19.490 -5.057 1.00 50.44 94 ALA A O 1
ATOM 712 N N . SER A 1 95 ? -9.763 -17.795 -4.049 1.00 45.75 95 SER A N 1
ATOM 713 C CA . SER A 1 95 ? -10.690 -17.696 -2.927 1.00 45.75 95 SER A CA 1
ATOM 714 C C . SER A 1 95 ? -11.516 -16.437 -3.122 1.00 45.75 95 SER A C 1
ATOM 716 O O . SER A 1 95 ? -11.300 -15.381 -2.532 1.00 45.75 95 SER A O 1
ATOM 718 N N . ALA A 1 96 ? -12.487 -16.573 -4.021 1.00 48.88 96 ALA A N 1
ATOM 719 C CA . ALA A 1 96 ? -13.705 -15.807 -3.913 1.00 48.88 96 ALA A CA 1
ATOM 720 C C . ALA A 1 96 ? -14.263 -16.002 -2.494 1.00 48.88 96 ALA A C 1
ATOM 722 O O . ALA A 1 96 ? -14.508 -17.138 -2.086 1.00 48.88 96 ALA A O 1
ATOM 723 N N . ARG A 1 97 ? -14.504 -14.899 -1.776 1.00 38.28 97 ARG A N 1
ATOM 724 C CA . ARG A 1 97 ? -15.835 -14.541 -1.250 1.00 38.28 97 ARG A CA 1
ATOM 725 C C . ARG A 1 97 ? -15.780 -13.286 -0.374 1.00 38.28 97 ARG A C 1
ATOM 727 O O . ARG A 1 97 ? -15.438 -13.341 0.800 1.00 38.28 97 ARG A O 1
ATOM 734 N N . ALA A 1 98 ? -16.313 -12.201 -0.924 1.00 36.47 98 ALA A N 1
ATOM 735 C CA . ALA A 1 98 ? -17.310 -11.396 -0.228 1.00 36.47 98 ALA A CA 1
ATOM 736 C C . ALA A 1 98 ? -18.605 -11.478 -1.057 1.00 36.47 98 ALA A C 1
ATOM 738 O O . ALA A 1 98 ? -18.545 -11.554 -2.286 1.00 36.47 98 ALA A O 1
ATOM 739 N N . PRO A 1 99 ? -19.775 -11.472 -0.409 1.00 48.38 99 PRO A N 1
ATOM 740 C CA . PRO A 1 99 ? -20.497 -10.216 -0.505 1.00 48.38 99 PRO A CA 1
ATOM 741 C C . PRO A 1 99 ? -20.689 -9.565 0.860 1.00 48.38 99 PRO A C 1
ATOM 743 O O . PRO A 1 99 ? -21.022 -10.192 1.863 1.00 48.38 99 PRO A O 1
ATOM 746 N N . VAL A 1 100 ? -20.445 -8.263 0.803 1.00 47.66 100 VAL A N 1
ATOM 747 C CA . VAL A 1 100 ? -20.862 -7.190 1.695 1.00 47.66 100 VAL A CA 1
ATOM 748 C C . VAL A 1 100 ? -22.259 -7.401 2.287 1.00 47.66 100 VAL A C 1
ATOM 750 O O . VAL A 1 100 ? -23.164 -7.928 1.642 1.00 47.66 100 VAL A O 1
ATOM 753 N N . GLY A 1 101 ? -22.408 -6.980 3.542 1.00 36.50 101 GLY A N 1
ATOM 754 C CA . GLY A 1 101 ? -23.608 -7.173 4.340 1.00 36.50 101 GLY A CA 1
ATOM 755 C C . GLY A 1 101 ? -24.871 -6.564 3.732 1.00 36.50 101 GLY A C 1
ATOM 756 O O . GLY A 1 101 ? -24.881 -5.436 3.245 1.00 36.50 101 GLY A O 1
ATOM 757 N N . ALA A 1 102 ? -25.967 -7.311 3.849 1.00 40.41 102 ALA A N 1
ATOM 758 C CA . ALA A 1 102 ? -27.301 -6.740 3.858 1.00 40.41 102 ALA A CA 1
ATOM 759 C C . ALA A 1 102 ? -27.557 -6.154 5.253 1.00 40.41 102 ALA A C 1
ATOM 761 O O . ALA A 1 102 ? -27.477 -6.851 6.266 1.00 40.41 102 ALA A O 1
ATOM 762 N N . ALA A 1 103 ? -27.815 -4.850 5.276 1.00 42.41 103 ALA A N 1
ATOM 763 C CA . ALA A 1 103 ? -28.157 -4.058 6.441 1.00 42.41 103 ALA A CA 1
ATOM 764 C C . ALA A 1 103 ? -29.305 -4.679 7.254 1.00 42.41 103 ALA A C 1
ATOM 766 O O . ALA A 1 103 ? -30.375 -4.968 6.721 1.00 42.41 103 ALA A O 1
ATOM 767 N N . SER A 1 104 ? -29.098 -4.809 8.565 1.00 40.59 104 SER A N 1
ATOM 768 C CA . SER A 1 104 ? -30.178 -5.019 9.525 1.00 40.59 104 SER A CA 1
ATOM 769 C C . SER A 1 104 ? -30.604 -3.643 10.037 1.00 40.59 104 SER A C 1
ATOM 771 O O . SER A 1 104 ? -29.936 -3.052 10.885 1.00 40.59 104 SER A O 1
ATOM 773 N N . ALA A 1 105 ? -31.662 -3.087 9.447 1.00 44.19 105 ALA A N 1
ATOM 774 C CA . ALA A 1 105 ? -32.299 -1.869 9.932 1.00 44.19 105 ALA A CA 1
ATOM 775 C C . ALA A 1 105 ? -33.356 -2.239 10.980 1.00 44.19 105 ALA A C 1
ATOM 777 O O . ALA A 1 105 ? -34.331 -2.934 10.694 1.00 44.19 105 ALA A O 1
ATOM 778 N N . SER A 1 106 ? -33.134 -1.770 12.203 1.00 40.84 106 SER A N 1
ATOM 779 C CA . SER A 1 106 ? -34.036 -1.908 13.342 1.00 40.84 106 SER A CA 1
ATOM 780 C C . SER A 1 106 ? -35.098 -0.800 13.367 1.00 40.84 106 SER A C 1
ATOM 782 O O . SER A 1 106 ? -34.786 0.357 13.111 1.00 40.84 106 SER A O 1
ATOM 784 N N . VAL A 1 107 ? -36.285 -1.171 13.864 1.00 45.66 107 VAL A N 1
ATOM 785 C CA . VAL A 1 107 ? -37.287 -0.346 14.578 1.00 45.66 107 VAL A CA 1
ATOM 786 C C . VAL A 1 107 ? -38.226 0.563 13.769 1.00 45.66 107 VAL A C 1
ATOM 788 O O . VAL A 1 107 ? -37.844 1.561 13.174 1.00 45.66 107 VAL A O 1
ATOM 791 N N . GLY A 1 108 ? -39.522 0.274 13.928 1.00 37.53 108 GLY A N 1
ATOM 792 C CA . GLY A 1 108 ? -40.632 1.191 13.683 1.00 37.53 108 GLY A CA 1
ATOM 793 C C . GLY A 1 108 ? -41.936 0.625 14.247 1.00 37.53 108 GLY A C 1
ATOM 794 O O . GLY A 1 108 ? -42.632 -0.130 13.580 1.00 37.53 108 GLY A O 1
ATOM 795 N N . ALA A 1 109 ? -42.231 0.955 15.505 1.00 47.50 109 ALA A N 1
ATOM 796 C CA . ALA A 1 109 ? -43.489 0.665 16.187 1.00 47.50 109 ALA A CA 1
ATOM 797 C C . ALA A 1 109 ? -44.682 1.361 15.500 1.00 47.50 109 ALA A C 1
ATOM 799 O O . ALA A 1 109 ? -44.567 2.511 15.085 1.00 47.50 109 ALA A O 1
ATOM 800 N N . GLY A 1 110 ? -45.841 0.697 15.437 1.00 36.44 110 GLY A N 1
ATOM 801 C CA . GLY A 1 110 ? -47.053 1.266 14.840 1.00 36.44 110 GLY A CA 1
ATOM 802 C C . GLY A 1 110 ? -48.318 0.470 15.156 1.00 36.44 110 GLY A C 1
ATOM 803 O O . GLY A 1 110 ? -48.749 -0.377 14.387 1.00 36.44 110 GLY A O 1
ATOM 804 N N . LEU A 1 111 ? -48.883 0.761 16.322 1.00 50.38 111 LEU A N 1
ATOM 805 C CA . LEU A 1 111 ? -50.212 0.412 16.824 1.00 50.38 111 LEU A CA 1
ATOM 806 C C . LEU A 1 111 ? -51.337 0.617 15.782 1.00 50.38 111 LEU A C 1
ATOM 808 O O . LEU A 1 111 ? -51.461 1.721 15.266 1.00 50.38 111 LEU A O 1
ATOM 812 N N . VAL A 1 112 ? -52.245 -0.354 15.601 1.00 48.78 112 VAL A N 1
ATOM 813 C CA . VAL A 1 112 ? -53.693 -0.070 15.481 1.00 48.78 112 VAL A CA 1
ATOM 814 C C . VAL A 1 112 ? -54.544 -1.320 15.745 1.00 48.78 112 VAL A C 1
ATOM 816 O O . VAL A 1 112 ? -54.479 -2.332 15.054 1.00 48.78 112 VAL A O 1
ATOM 819 N N . SER A 1 113 ? -55.364 -1.222 16.791 1.00 45.28 113 SER A N 1
ATOM 820 C CA . SER A 1 113 ? -56.539 -2.063 17.024 1.00 45.28 113 SER A CA 1
ATOM 821 C C . SER A 1 113 ? -57.595 -1.794 15.960 1.00 45.28 113 SER A C 1
ATOM 823 O O . SER A 1 113 ? -57.923 -0.634 15.759 1.00 45.28 113 SER A O 1
ATOM 825 N N . THR A 1 114 ? -58.268 -2.819 15.438 1.00 55.12 114 THR A N 1
ATOM 826 C CA . THR A 1 114 ? -59.732 -2.756 15.296 1.00 55.12 114 THR A CA 1
ATOM 827 C C . THR A 1 114 ? -60.358 -4.141 15.419 1.00 55.12 114 THR A C 1
ATOM 829 O O . THR A 1 114 ? -59.856 -5.153 14.945 1.00 55.12 114 THR A O 1
ATOM 832 N N . ARG A 1 115 ? -61.463 -4.147 16.155 1.00 58.12 115 ARG A N 1
ATOM 833 C CA . ARG A 1 115 ? -62.283 -5.266 16.601 1.00 58.12 115 ARG A CA 1
ATOM 834 C C . ARG A 1 115 ? -63.522 -5.280 15.698 1.00 58.12 115 ARG A C 1
ATOM 836 O O . ARG A 1 115 ? -64.207 -4.266 15.640 1.00 58.12 115 ARG A O 1
ATOM 843 N N . GLY A 1 116 ? -63.850 -6.395 15.055 1.00 47.31 116 GLY A N 1
ATOM 844 C CA . GLY A 1 116 ? -65.156 -6.625 14.410 1.00 47.31 116 GLY A CA 1
ATOM 845 C C . GLY A 1 116 ? -65.480 -8.111 14.547 1.00 47.31 116 GLY A C 1
ATOM 846 O O . GLY A 1 116 ? -64.697 -8.929 14.090 1.00 47.31 116 GLY A O 1
ATOM 847 N N . ARG A 1 117 ? -66.406 -8.574 15.394 1.00 55.25 117 ARG A N 1
ATOM 848 C CA . ARG A 1 117 ? -67.865 -8.354 15.508 1.00 55.25 117 ARG A CA 1
ATOM 849 C C . ARG A 1 117 ? -68.661 -8.904 14.307 1.00 55.25 117 ARG A C 1
ATOM 851 O O . ARG A 1 117 ? -68.930 -8.172 13.372 1.00 55.25 117 ARG A O 1
ATOM 858 N N . VAL A 1 118 ? -69.072 -10.167 14.487 1.00 51.41 118 VAL A N 1
ATOM 859 C CA . VAL A 1 118 ? -70.374 -10.828 14.227 1.00 51.41 118 VAL A CA 1
ATOM 860 C C . VAL A 1 118 ? -70.992 -10.837 12.820 1.00 51.41 118 VAL A C 1
ATOM 862 O O . VAL A 1 118 ? -71.144 -9.811 12.172 1.00 51.41 118 VAL A O 1
ATOM 865 N N . GLY A 1 119 ? -71.490 -12.019 12.453 1.00 52.50 119 GLY A N 1
ATOM 866 C CA . GLY A 1 119 ? -72.498 -12.246 11.421 1.00 52.50 119 GLY A CA 1
ATOM 867 C C . GLY A 1 119 ? -72.714 -13.746 11.232 1.00 52.50 119 GLY A C 1
ATOM 868 O O . GLY A 1 119 ? -71.919 -14.390 10.558 1.00 52.50 119 GLY A O 1
ATOM 869 N N . THR A 1 120 ? -73.720 -14.283 11.924 1.00 60.53 120 THR A N 1
ATOM 870 C CA . THR A 1 120 ? -74.361 -15.590 11.679 1.00 60.53 120 THR A CA 1
ATOM 871 C C . THR A 1 120 ? -75.029 -15.642 10.318 1.00 60.53 120 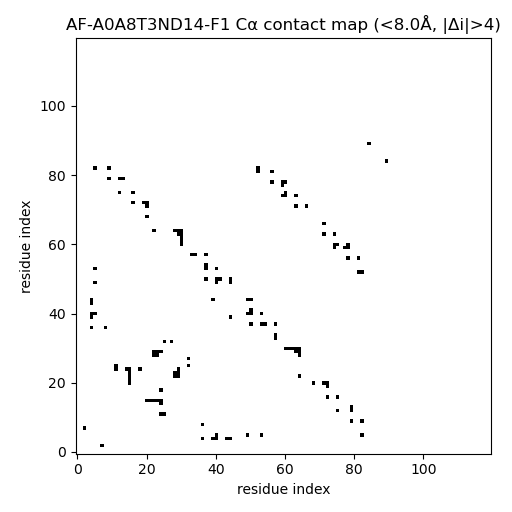THR A C 1
ATOM 873 O O . THR A 1 120 ? -75.615 -14.596 9.955 1.00 60.53 120 THR A O 1
#

Foldseek 3Di:
DDDDLLRVVLVQLVVCLVVQVQQPSDDPGPLVVLVVSLVSCVVPPPDVVSNVLSVVLNVLCPVLVVDDSVSNNVSSVVNNVSSVVVVDPDDDDDPDDDDDDDDDDDDDDDDDDDDDDDDD

pLDDT: mean 71.58, std 18.41, range [36.31, 90.81]

Radius of gyration: 23.74 Å; Cα contacts (8 Å, |Δi|>4): 74; chains: 1; bounding box: 95×33×31 Å